Protein AF-A0A563D9L1-F1 (afdb_monomer)

Radius of gyration: 26.29 Å; Cα contacts (8 Å, |Δi|>4): 253; chains: 1; bounding box: 45×35×93 Å

Sequence (160 aa):
MKILLLILAFVLLIVIGIVSYSSNHIKKNHKVNHSLECNSHPLKMDITFIIQGFKEKEIEKGMTIQIKDSLGKIIQQSNDTLTYDPSQIYYDLNLELNKSDSLIIKIAENNFILYNFSMSPKLVSTGISGGFRTNGCKIDSVIINSKWQKYKDGLVLDKH

pLDDT: mean 70.27, std 14.43, range [38.88, 90.75]

Structure (mmCIF, N/CA/C/O backbone):
data_AF-A0A563D9L1-F1
#
_entry.id   AF-A0A563D9L1-F1
#
loop_
_atom_site.group_PDB
_atom_site.id
_atom_site.type_symbol
_atom_site.label_atom_id
_atom_site.label_alt_id
_atom_site.label_comp_id
_atom_site.label_asym_id
_atom_site.label_entity_id
_atom_site.label_seq_id
_atom_site.pdbx_PDB_ins_code
_atom_site.Cartn_x
_atom_site.Cartn_y
_atom_site.Cartn_z
_atom_site.occupancy
_atom_site.B_iso_or_equiv
_atom_site.auth_seq_id
_atom_site.auth_comp_id
_atom_site.auth_asym_id
_atom_site.auth_atom_id
_atom_site.pdbx_PDB_model_num
ATOM 1 N N . MET A 1 1 ? 28.141 10.980 -75.579 1.00 63.47 1 MET A N 1
ATOM 2 C CA . MET A 1 1 ? 28.013 11.836 -74.371 1.00 63.47 1 MET A CA 1
ATOM 3 C C . MET A 1 1 ? 26.638 11.798 -73.684 1.00 63.47 1 MET A C 1
ATOM 5 O O . MET A 1 1 ? 26.609 11.976 -72.478 1.00 63.47 1 MET A O 1
ATOM 9 N N . LYS A 1 2 ? 25.509 11.521 -74.366 1.00 71.44 2 LYS A N 1
ATOM 10 C CA . LYS A 1 2 ? 24.162 11.533 -73.739 1.00 71.44 2 LYS A CA 1
ATOM 11 C C . LYS A 1 2 ? 23.882 10.382 -72.749 1.00 71.44 2 LYS A C 1
ATOM 13 O O . LYS A 1 2 ? 23.173 10.580 -71.773 1.00 71.44 2 LYS A O 1
ATOM 18 N N . ILE A 1 3 ? 24.476 9.205 -72.966 1.00 76.62 3 ILE A N 1
ATOM 19 C CA . ILE A 1 3 ? 24.271 8.011 -72.119 1.00 76.62 3 ILE A CA 1
ATOM 20 C C . ILE A 1 3 ? 24.923 8.170 -70.733 1.00 76.62 3 ILE A C 1
ATOM 22 O O . ILE A 1 3 ? 24.368 7.722 -69.736 1.00 76.62 3 ILE A O 1
ATOM 26 N N . LEU A 1 4 ? 26.054 8.879 -70.648 1.00 78.19 4 LEU A N 1
ATOM 27 C CA . LEU A 1 4 ? 26.765 9.105 -69.384 1.00 78.19 4 LEU A CA 1
ATOM 28 C C . LEU A 1 4 ? 25.946 9.971 -68.407 1.00 78.19 4 LEU A C 1
ATOM 30 O O . LEU A 1 4 ? 25.912 9.699 -67.210 1.00 78.19 4 LEU A O 1
ATOM 34 N N . LEU A 1 5 ? 25.233 10.972 -68.935 1.00 76.56 5 LEU A N 1
ATOM 35 C CA . LEU A 1 5 ? 24.346 11.850 -68.164 1.00 76.56 5 LEU A CA 1
ATOM 36 C C . LEU A 1 5 ? 23.141 11.102 -67.575 1.00 76.56 5 LEU A C 1
ATOM 38 O O . LEU A 1 5 ? 22.754 11.364 -66.439 1.00 76.56 5 LEU A O 1
ATOM 42 N N . LEU A 1 6 ? 22.585 10.139 -68.316 1.00 73.56 6 LEU A N 1
ATOM 43 C CA . LEU A 1 6 ? 21.470 9.306 -67.852 1.00 73.56 6 LEU A CA 1
ATOM 44 C C . LEU A 1 6 ? 21.876 8.384 -66.694 1.00 73.56 6 LEU A C 1
ATOM 46 O O . LEU A 1 6 ? 21.126 8.245 -65.731 1.00 73.56 6 LEU A O 1
ATOM 50 N N . ILE A 1 7 ? 23.078 7.804 -66.754 1.00 80.88 7 ILE A N 1
ATOM 51 C CA . ILE A 1 7 ? 23.588 6.926 -65.691 1.00 80.88 7 ILE A CA 1
ATOM 52 C C . ILE A 1 7 ? 23.846 7.726 -64.407 1.00 80.88 7 ILE A C 1
ATOM 54 O O . ILE A 1 7 ? 23.434 7.301 -63.329 1.00 80.88 7 ILE A O 1
ATOM 58 N N . LEU A 1 8 ? 24.453 8.913 -64.512 1.00 78.12 8 LEU A N 1
ATOM 59 C CA . LEU A 1 8 ? 24.701 9.788 -63.359 1.00 78.12 8 LEU A CA 1
ATOM 60 C C . LEU A 1 8 ? 23.403 10.220 -62.658 1.00 78.12 8 LEU A C 1
ATOM 62 O O . LEU A 1 8 ? 23.337 10.200 -61.429 1.00 78.12 8 LEU A O 1
ATOM 66 N N . ALA A 1 9 ? 22.355 10.548 -63.419 1.00 80.19 9 ALA A N 1
ATOM 67 C CA . ALA A 1 9 ? 21.055 10.914 -62.856 1.00 80.19 9 ALA A CA 1
ATOM 68 C C . ALA A 1 9 ? 20.379 9.738 -62.124 1.00 80.19 9 ALA A C 1
ATOM 70 O O . ALA A 1 9 ? 19.796 9.924 -61.055 1.00 80.19 9 ALA A O 1
ATOM 71 N N . PHE A 1 10 ? 20.494 8.520 -62.662 1.00 81.62 10 PHE A N 1
ATOM 72 C CA . PHE A 1 10 ? 19.912 7.325 -62.051 1.00 81.62 10 PHE A CA 1
ATOM 73 C C . PHE A 1 10 ? 20.614 6.941 -60.739 1.00 81.62 10 PHE A C 1
ATOM 75 O O . PHE A 1 10 ? 19.953 6.621 -59.752 1.00 81.62 10 PHE A O 1
ATOM 82 N N . VAL A 1 11 ? 21.947 7.055 -60.688 1.00 80.62 11 VAL A N 1
ATOM 83 C CA . VAL A 1 11 ? 22.725 6.820 -59.459 1.00 80.62 11 VAL A CA 1
ATOM 84 C C . VAL A 1 11 ? 22.344 7.823 -58.367 1.00 80.62 11 VAL A C 1
ATOM 86 O O . VAL A 1 11 ? 22.166 7.430 -57.215 1.00 80.62 11 VAL A O 1
ATOM 89 N N . LEU A 1 12 ? 22.143 9.099 -58.715 1.00 78.69 12 LEU A N 1
ATOM 90 C CA . LEU A 1 12 ? 21.757 10.130 -57.748 1.00 78.69 12 LEU A CA 1
ATOM 91 C C . LEU A 1 12 ? 20.396 9.830 -57.091 1.00 78.69 12 LEU A C 1
ATOM 93 O O . LEU A 1 12 ? 20.249 9.974 -55.878 1.00 78.69 12 LEU A O 1
ATOM 97 N N . LEU A 1 13 ? 19.419 9.358 -57.874 1.00 75.81 13 LEU A N 1
ATOM 98 C CA . LEU A 1 13 ? 18.088 8.993 -57.375 1.00 75.81 13 LEU A CA 1
ATOM 99 C C . LEU A 1 13 ? 18.132 7.788 -56.424 1.00 75.81 13 LEU A C 1
ATOM 101 O O . LEU A 1 13 ? 17.445 7.792 -55.401 1.00 75.81 13 LEU A O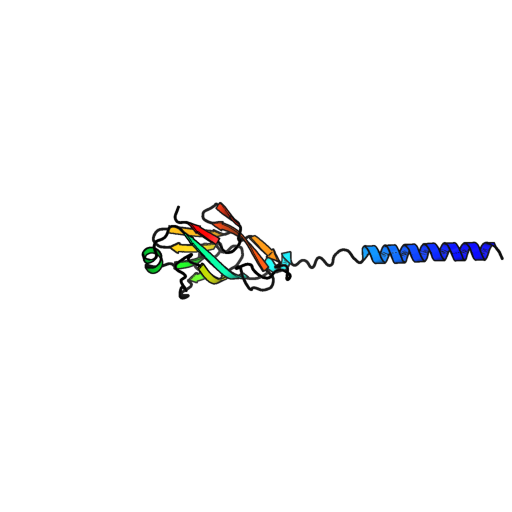 1
ATOM 105 N N . ILE A 1 14 ? 18.976 6.792 -56.715 1.00 76.00 14 ILE A N 1
ATOM 106 C CA . ILE A 1 14 ? 19.177 5.634 -55.830 1.00 76.00 14 ILE A CA 1
ATOM 107 C C . ILE A 1 14 ? 19.805 6.073 -54.501 1.00 76.00 14 ILE A C 1
ATOM 109 O O . ILE A 1 14 ? 19.339 5.662 -53.438 1.00 76.00 14 ILE A O 1
ATOM 113 N N . VAL A 1 15 ? 20.822 6.940 -54.537 1.00 74.06 15 VAL A N 1
ATOM 114 C CA . VAL A 1 15 ? 21.498 7.420 -53.321 1.00 74.06 15 VAL A CA 1
ATOM 115 C C . VAL A 1 15 ? 20.538 8.215 -52.429 1.00 74.06 15 VAL A C 1
ATOM 117 O O . VAL A 1 15 ? 20.487 7.967 -51.226 1.00 74.06 15 VAL A O 1
ATOM 120 N N . ILE A 1 16 ? 19.718 9.106 -52.999 1.00 71.44 16 ILE A N 1
ATOM 121 C CA . ILE A 1 16 ? 18.716 9.869 -52.234 1.00 71.44 16 ILE A CA 1
ATOM 122 C C . ILE A 1 16 ? 17.681 8.925 -51.604 1.00 71.44 16 ILE A C 1
ATOM 124 O O . ILE A 1 16 ? 17.372 9.059 -50.420 1.00 71.44 16 ILE A O 1
ATOM 128 N N . GLY A 1 17 ? 17.203 7.926 -52.354 1.00 63.41 17 GLY A N 1
ATOM 129 C CA . GLY A 1 17 ? 16.258 6.928 -51.847 1.00 63.41 17 GLY A CA 1
ATOM 130 C C . GLY A 1 17 ? 16.797 6.142 -50.648 1.00 63.41 17 GLY A C 1
ATOM 131 O O . GLY A 1 17 ? 16.087 5.974 -49.656 1.00 63.41 17 GLY A O 1
ATOM 132 N N . ILE A 1 18 ? 18.065 5.719 -50.690 1.00 68.19 18 ILE A N 1
ATOM 133 C CA . ILE A 1 18 ? 18.705 4.971 -49.594 1.00 68.19 18 ILE A CA 1
ATOM 134 C C . ILE A 1 18 ? 18.902 5.857 -48.356 1.00 68.19 18 ILE A C 1
ATOM 136 O O . ILE A 1 18 ? 18.619 5.420 -47.238 1.00 68.19 18 ILE A O 1
ATOM 140 N N . VAL A 1 19 ? 19.339 7.110 -48.528 1.00 60.00 19 VAL A N 1
ATOM 141 C CA . VAL A 1 19 ? 19.544 8.040 -47.401 1.00 60.00 19 VAL A CA 1
ATOM 142 C C . VAL A 1 19 ? 18.208 8.398 -46.738 1.00 60.00 19 VAL A C 1
ATOM 144 O O . VAL A 1 19 ? 18.114 8.384 -45.509 1.00 60.00 19 VAL A O 1
ATOM 147 N N . SER A 1 20 ? 17.149 8.637 -47.519 1.00 59.19 20 SER A N 1
ATOM 148 C CA . SER A 1 20 ? 15.801 8.896 -46.992 1.00 59.19 20 SER A CA 1
ATOM 149 C C . SER A 1 20 ? 15.178 7.669 -46.317 1.00 59.19 20 SER A C 1
ATOM 151 O O . SER A 1 20 ? 14.532 7.813 -45.277 1.00 59.19 20 SER A O 1
ATOM 153 N N . TYR A 1 21 ? 15.401 6.464 -46.853 1.00 56.38 21 TYR A N 1
ATOM 154 C CA . TYR A 1 21 ? 14.943 5.217 -46.234 1.00 56.38 21 TYR A CA 1
ATOM 155 C C . TYR A 1 21 ? 15.649 4.963 -44.893 1.00 56.38 21 TYR A C 1
ATOM 157 O O . TYR A 1 21 ? 14.993 4.683 -43.890 1.00 56.38 21 TYR A O 1
ATOM 165 N N . SER A 1 22 ? 16.969 5.155 -44.838 1.00 54.81 22 SER A N 1
ATOM 166 C CA . SER A 1 22 ? 17.753 4.984 -43.610 1.00 54.81 22 SER A CA 1
ATOM 167 C C . SER A 1 22 ? 17.364 6.005 -42.528 1.00 54.81 22 SER A C 1
ATOM 169 O O . SER A 1 22 ? 17.118 5.633 -41.381 1.00 54.81 22 SER A O 1
ATOM 171 N N . SER A 1 23 ? 17.175 7.283 -42.888 1.00 52.03 23 SER A N 1
ATOM 172 C CA . SER A 1 23 ? 16.763 8.327 -41.929 1.00 52.03 23 SER A CA 1
ATOM 173 C C . SER A 1 23 ? 15.371 8.096 -41.321 1.00 52.03 23 SER A C 1
ATOM 175 O O . SER A 1 23 ? 15.165 8.367 -40.137 1.00 52.03 23 SER A O 1
ATOM 177 N N . ASN A 1 24 ? 14.417 7.557 -42.090 1.00 48.91 24 ASN A N 1
ATOM 178 C CA . ASN A 1 24 ? 13.078 7.245 -41.571 1.00 48.91 24 ASN A CA 1
ATOM 179 C C . ASN A 1 24 ? 13.031 5.959 -40.733 1.00 48.91 24 ASN A C 1
ATOM 181 O O . ASN A 1 24 ? 12.161 5.830 -39.868 1.00 48.91 24 ASN A O 1
ATOM 185 N N . HIS A 1 25 ? 13.969 5.031 -40.934 1.00 48.91 25 HIS A N 1
ATOM 186 C CA . HIS A 1 25 ? 14.052 3.803 -40.141 1.00 48.91 25 HIS A CA 1
ATOM 187 C C . HIS A 1 25 ? 14.899 3.938 -38.868 1.00 48.91 25 HIS A C 1
ATOM 189 O O . HIS A 1 25 ? 14.649 3.208 -37.912 1.00 48.91 25 HIS A O 1
ATOM 195 N N . ILE A 1 26 ? 15.807 4.916 -38.783 1.00 51.00 26 ILE A N 1
ATOM 196 C CA . ILE A 1 26 ? 16.592 5.184 -37.561 1.00 51.00 26 ILE A CA 1
ATOM 197 C C . ILE A 1 26 ? 15.774 5.940 -36.489 1.00 51.00 26 ILE A C 1
ATOM 199 O O . ILE A 1 26 ? 16.149 5.975 -35.320 1.00 51.00 26 ILE A O 1
ATOM 203 N N . LYS A 1 27 ? 14.591 6.476 -36.823 1.00 45.50 27 LYS A N 1
ATOM 204 C CA . LYS A 1 27 ? 13.689 7.136 -35.854 1.00 45.50 27 LYS A CA 1
ATOM 205 C C . LYS A 1 27 ? 12.705 6.213 -35.128 1.00 45.50 27 LYS A C 1
ATOM 207 O O . LYS A 1 27 ? 11.815 6.703 -34.433 1.00 45.50 27 LYS A O 1
ATOM 212 N N . LYS A 1 28 ? 12.837 4.891 -35.243 1.00 44.72 28 LYS A N 1
ATOM 213 C CA . LYS A 1 28 ? 12.003 3.948 -34.487 1.00 44.72 28 LYS A CA 1
ATOM 214 C C . LYS A 1 28 ? 12.874 3.114 -33.559 1.00 44.72 28 LYS A C 1
ATOM 216 O O . LYS A 1 28 ? 13.723 2.361 -34.011 1.00 44.72 28 LYS A O 1
ATOM 221 N N . ASN A 1 29 ? 12.566 3.226 -32.268 1.00 42.06 29 ASN A N 1
ATOM 222 C CA . ASN A 1 29 ? 13.018 2.372 -31.166 1.00 42.06 29 ASN A CA 1
ATOM 223 C C . ASN A 1 29 ? 14.242 2.846 -30.370 1.00 42.06 29 ASN A C 1
ATOM 225 O O . ASN A 1 29 ? 15.081 2.047 -29.983 1.00 42.06 29 ASN A O 1
ATOM 229 N N . HIS A 1 30 ? 14.226 4.107 -29.938 1.00 41.03 30 HIS A N 1
ATOM 230 C CA . HIS A 1 30 ? 14.552 4.383 -28.533 1.00 41.03 30 HIS A CA 1
ATOM 231 C C . HIS A 1 30 ? 13.248 4.509 -27.728 1.00 41.03 30 HIS A C 1
ATOM 233 O O . HIS A 1 30 ? 13.002 5.479 -27.022 1.00 41.03 30 HIS A O 1
ATOM 239 N N . LYS A 1 31 ? 12.379 3.490 -27.809 1.00 41.62 31 LYS A N 1
ATOM 240 C CA . LYS A 1 31 ? 11.583 3.141 -26.631 1.00 41.62 31 LYS A CA 1
ATOM 241 C C . LYS A 1 31 ? 12.600 2.527 -25.682 1.00 41.62 31 LYS A C 1
ATOM 243 O O . LYS A 1 31 ? 12.837 1.325 -25.716 1.00 41.62 31 LYS A O 1
ATOM 248 N N . VAL A 1 32 ? 13.300 3.383 -24.939 1.00 43.16 32 VAL A N 1
ATOM 249 C CA . VAL A 1 32 ? 14.021 2.936 -23.753 1.00 43.16 32 VAL A CA 1
ATOM 250 C C . VAL A 1 32 ? 13.000 2.120 -22.972 1.00 43.16 32 VAL A C 1
ATOM 252 O O . VAL A 1 32 ? 11.872 2.568 -22.750 1.00 43.16 32 VAL A O 1
ATOM 255 N N . ASN A 1 33 ? 13.356 0.870 -22.704 1.00 43.75 33 ASN A N 1
ATOM 256 C CA . ASN A 1 33 ? 12.534 -0.134 -22.047 1.00 43.75 33 ASN A CA 1
ATOM 257 C C . ASN A 1 33 ? 12.338 0.246 -20.566 1.00 43.75 33 ASN A C 1
ATOM 259 O O . ASN A 1 33 ? 12.646 -0.524 -19.668 1.00 43.75 33 ASN A O 1
ATOM 263 N N . HIS A 1 34 ? 11.822 1.443 -20.284 1.00 45.22 34 HIS A N 1
ATOM 264 C CA . HIS A 1 34 ? 11.584 1.939 -18.930 1.00 45.22 34 HIS A CA 1
ATOM 265 C C . HIS A 1 34 ? 10.616 1.034 -18.153 1.00 45.22 34 HIS A C 1
ATOM 267 O O . HIS A 1 34 ? 10.620 1.021 -16.928 1.00 45.22 34 HIS A O 1
ATOM 273 N N . SER A 1 35 ? 9.814 0.211 -18.844 1.00 50.75 35 SER A N 1
ATOM 274 C CA . SER A 1 35 ? 8.989 -0.816 -18.202 1.00 50.75 35 SER A CA 1
ATOM 275 C C . SER A 1 35 ? 9.805 -1.919 -17.519 1.00 50.75 35 SER A C 1
ATOM 277 O O . SER A 1 35 ? 9.292 -2.555 -16.605 1.00 50.75 35 SER A O 1
ATOM 279 N N . LEU A 1 36 ? 11.043 -2.186 -17.951 1.00 54.84 36 LEU A N 1
ATOM 280 C CA . LEU A 1 36 ? 11.907 -3.200 -17.335 1.00 54.84 36 LEU A CA 1
ATOM 281 C C . LEU A 1 36 ? 12.531 -2.700 -16.024 1.00 54.84 36 LEU A C 1
ATOM 283 O O . LEU A 1 36 ? 12.608 -3.472 -15.074 1.00 54.84 36 LEU A O 1
ATOM 287 N N . GLU A 1 37 ? 12.876 -1.413 -15.933 1.00 59.56 37 GLU A N 1
ATOM 288 C CA . GLU A 1 37 ? 13.481 -0.803 -14.735 1.00 59.56 37 GLU A CA 1
ATOM 289 C C . GLU A 1 37 ? 12.519 -0.788 -13.535 1.00 59.56 37 GLU A C 1
ATOM 291 O O . GLU A 1 37 ? 12.928 -1.051 -12.407 1.00 59.56 37 GLU A O 1
ATOM 296 N N . CYS A 1 38 ? 11.214 -0.606 -13.772 1.00 65.19 38 CYS A N 1
ATOM 297 C CA . CYS A 1 38 ? 10.197 -0.695 -12.715 1.00 65.19 38 CYS A CA 1
ATOM 298 C C . CYS A 1 38 ? 9.956 -2.121 -12.190 1.00 65.19 38 CYS A C 1
ATOM 300 O O . CYS A 1 38 ? 9.158 -2.303 -11.277 1.00 65.19 38 CYS A O 1
ATOM 302 N N . ASN A 1 39 ? 10.589 -3.145 -12.773 1.00 61.16 39 ASN A N 1
ATOM 303 C CA . ASN A 1 39 ? 10.402 -4.544 -12.382 1.00 61.16 39 ASN A CA 1
ATOM 304 C C . ASN A 1 39 ? 11.685 -5.213 -11.852 1.00 61.16 39 ASN A C 1
ATOM 306 O O . ASN A 1 39 ? 11.618 -6.379 -11.469 1.00 61.16 39 ASN A O 1
ATOM 310 N N . SER A 1 40 ? 12.835 -4.528 -11.836 1.00 58.94 40 SER A N 1
ATOM 311 C CA . SER A 1 40 ? 14.141 -5.154 -11.564 1.00 58.94 40 SER A CA 1
ATOM 312 C C . SER A 1 40 ? 14.730 -4.885 -10.176 1.00 58.94 40 SER A C 1
ATOM 314 O O . SER A 1 40 ? 15.723 -5.519 -9.824 1.00 58.94 40 SER A O 1
ATOM 316 N N . HIS A 1 41 ? 14.153 -3.981 -9.379 1.00 60.28 41 HIS A N 1
ATOM 317 C CA . HIS A 1 41 ? 14.703 -3.583 -8.077 1.00 60.28 41 HIS A CA 1
ATOM 318 C C . HIS A 1 41 ? 13.637 -3.504 -6.978 1.00 60.28 41 HIS A C 1
ATOM 320 O O . HIS A 1 41 ? 12.464 -3.283 -7.297 1.00 60.28 41 HIS A O 1
ATOM 326 N N . PRO A 1 42 ? 14.037 -3.652 -5.696 1.00 63.12 42 PRO A N 1
ATOM 327 C CA . PRO A 1 42 ? 13.190 -3.307 -4.566 1.00 63.12 42 PRO A CA 1
ATOM 328 C C . PRO A 1 42 ? 12.677 -1.886 -4.741 1.00 63.12 42 PRO A C 1
ATOM 330 O O . PRO A 1 42 ? 13.423 -0.945 -5.037 1.00 63.12 42 PRO A O 1
ATOM 333 N N . LEU A 1 43 ? 11.371 -1.745 -4.620 1.00 61.47 43 LEU A N 1
ATOM 334 C CA . LEU A 1 43 ? 10.698 -0.498 -4.871 1.00 61.47 43 LEU A CA 1
ATOM 335 C C . LEU A 1 43 ? 10.728 0.271 -3.576 1.00 61.47 43 LEU A C 1
ATOM 337 O O . LEU A 1 43 ? 9.908 0.031 -2.695 1.00 61.47 43 LEU A O 1
ATOM 341 N N . LYS A 1 44 ? 11.637 1.235 -3.489 1.00 65.00 44 LYS A N 1
ATOM 342 C CA . LYS A 1 44 ? 11.337 2.388 -2.656 1.00 65.00 44 LYS A CA 1
ATOM 343 C C . LYS A 1 44 ? 10.106 3.021 -3.269 1.00 65.00 44 LYS A C 1
ATOM 345 O O . LYS A 1 44 ? 10.073 3.267 -4.474 1.00 65.00 44 LYS A O 1
ATOM 350 N N . MET A 1 45 ? 9.088 3.250 -2.479 1.00 65.50 45 MET A N 1
ATOM 351 C CA . MET A 1 45 ? 7.900 3.987 -2.859 1.00 65.50 45 MET A CA 1
ATOM 352 C C . MET A 1 45 ? 7.481 4.714 -1.609 1.00 65.50 45 MET A C 1
ATOM 354 O O . MET A 1 45 ? 7.540 4.110 -0.543 1.00 65.50 45 MET A O 1
ATOM 358 N N . ASP A 1 46 ? 7.067 5.972 -1.720 1.00 67.31 46 ASP A N 1
ATOM 359 C CA . ASP A 1 46 ? 6.131 6.405 -0.697 1.00 67.31 46 ASP A CA 1
ATOM 360 C C . ASP A 1 46 ? 4.720 5.798 -1.060 1.00 67.31 46 ASP A C 1
ATOM 362 O O . ASP A 1 46 ? 4.563 5.304 -2.178 1.00 67.31 46 ASP A O 1
ATOM 366 N N . ILE A 1 47 ? 3.709 5.687 -0.192 1.00 72.88 47 ILE A N 1
ATOM 367 C CA . ILE A 1 47 ? 2.326 5.299 -0.585 1.00 72.88 47 ILE A CA 1
ATOM 368 C C . ILE A 1 47 ? 1.325 6.201 0.130 1.00 72.88 47 ILE A C 1
ATOM 370 O O . ILE A 1 47 ? 1.407 6.281 1.345 1.00 72.88 47 ILE A O 1
ATOM 374 N N . THR A 1 48 ? 0.390 6.832 -0.596 1.00 77.75 48 THR A N 1
ATOM 375 C CA . THR A 1 48 ? -0.647 7.706 -0.031 1.00 77.75 48 THR A CA 1
ATOM 376 C C . THR A 1 48 ? -1.920 6.889 0.095 1.00 77.75 48 THR A C 1
ATOM 378 O O . THR A 1 48 ? -2.444 6.405 -0.916 1.00 77.75 48 THR A O 1
ATOM 381 N N . PHE A 1 49 ? -2.437 6.752 1.309 1.00 80.75 49 PHE A N 1
ATOM 382 C CA . PHE A 1 49 ? -3.741 6.145 1.573 1.00 80.75 49 PHE A CA 1
ATOM 383 C C . PHE A 1 49 ? -4.774 7.215 1.889 1.00 80.75 49 PHE A C 1
ATOM 385 O O . PHE A 1 49 ? -4.468 8.166 2.598 1.00 80.75 49 PHE A O 1
ATOM 392 N N . ILE A 1 50 ? -5.992 7.026 1.384 1.00 82.44 50 ILE A N 1
ATOM 393 C CA . ILE A 1 50 ? -7.178 7.814 1.721 1.00 82.44 50 ILE A CA 1
ATOM 394 C C . ILE A 1 50 ? -8.056 6.924 2.598 1.00 82.44 50 ILE A C 1
ATOM 396 O O . ILE A 1 50 ? -8.625 5.942 2.117 1.00 82.44 50 ILE A O 1
ATOM 400 N N . ILE A 1 51 ? -8.152 7.243 3.885 1.00 83.56 51 ILE A N 1
ATOM 401 C CA . ILE A 1 51 ? -8.898 6.432 4.859 1.00 83.56 51 ILE A CA 1
ATOM 402 C C . ILE A 1 51 ? -10.332 6.971 4.976 1.00 83.56 51 ILE A C 1
ATOM 404 O O . ILE A 1 51 ? -10.525 8.155 5.253 1.00 83.56 51 ILE A O 1
ATOM 408 N N . GLN A 1 52 ? -11.343 6.118 4.759 1.00 86.88 52 GLN A N 1
ATOM 409 C CA . GLN A 1 52 ? -12.766 6.506 4.727 1.00 86.88 52 GLN A CA 1
ATOM 410 C C . GLN A 1 52 ? -13.637 5.629 5.635 1.00 86.88 52 GLN A C 1
ATOM 412 O O . GLN A 1 52 ? -13.375 4.446 5.823 1.00 86.88 52 GLN A O 1
ATOM 417 N N . GLY A 1 53 ? -14.688 6.217 6.215 1.00 86.25 53 GLY A N 1
ATOM 418 C CA . GLY A 1 53 ? -15.639 5.505 7.083 1.00 86.25 53 GLY A CA 1
ATOM 419 C C . GLY A 1 53 ? -15.144 5.233 8.512 1.00 86.25 53 GLY A C 1
ATOM 420 O O . GLY A 1 53 ? -15.903 4.732 9.344 1.00 86.25 53 GLY A O 1
ATOM 421 N N . PHE A 1 54 ? -13.901 5.596 8.834 1.00 86.25 54 PHE A N 1
ATOM 422 C CA . PHE A 1 54 ? -13.323 5.478 10.175 1.00 86.25 54 PHE A CA 1
ATOM 423 C C . PHE A 1 54 ? -13.486 6.771 10.975 1.00 86.25 54 PHE A C 1
ATOM 425 O O . PHE A 1 54 ? -13.333 7.871 10.449 1.00 86.25 54 PHE A O 1
ATOM 432 N N . LYS A 1 55 ? -13.761 6.642 12.275 1.00 84.81 55 LYS A N 1
ATOM 433 C CA . LYS A 1 55 ? -13.682 7.760 13.223 1.00 84.81 55 LYS A CA 1
ATOM 434 C C . LYS A 1 55 ? -12.224 7.994 13.613 1.00 84.81 55 LYS A C 1
ATOM 436 O O . LYS A 1 55 ? -11.475 7.038 13.777 1.00 84.81 55 LYS A O 1
ATOM 441 N N . GLU A 1 56 ? -11.856 9.242 13.884 1.00 78.00 56 GLU A N 1
ATOM 442 C CA . GLU A 1 56 ? -10.513 9.632 14.351 1.00 78.00 56 GLU A CA 1
ATOM 443 C C . GLU A 1 56 ? -10.002 8.738 15.496 1.00 78.00 56 GLU A C 1
ATOM 445 O O . GLU A 1 56 ? -8.955 8.108 15.382 1.00 78.00 56 GLU A O 1
ATOM 450 N N . LYS A 1 57 ? -10.828 8.525 16.529 1.00 81.75 57 LYS A N 1
ATOM 451 C CA . LYS A 1 57 ? -10.505 7.645 17.669 1.00 81.75 57 LYS A CA 1
ATOM 452 C C . LYS A 1 57 ? -10.234 6.182 17.296 1.00 81.75 57 LYS A C 1
ATOM 454 O O . LYS A 1 57 ? -9.613 5.468 18.074 1.00 81.75 57 LYS A O 1
ATOM 459 N N . GLU A 1 58 ? -10.767 5.688 16.179 1.00 81.81 58 GLU A N 1
ATOM 460 C CA . GLU A 1 58 ? -10.497 4.323 15.696 1.00 81.81 58 GLU A CA 1
ATOM 461 C C . GLU A 1 58 ? -9.100 4.225 15.077 1.00 81.81 58 GLU A C 1
ATOM 463 O O . GLU A 1 58 ? -8.443 3.195 15.203 1.00 81.81 58 GLU A O 1
ATOM 468 N N . ILE A 1 59 ? -8.636 5.310 14.461 1.00 77.31 59 ILE A N 1
ATOM 469 C CA . ILE A 1 59 ? -7.321 5.415 13.827 1.00 77.31 59 ILE A CA 1
ATOM 470 C C . ILE A 1 59 ? -6.250 5.672 14.893 1.00 77.31 59 ILE A C 1
ATOM 472 O O . ILE A 1 59 ? -5.230 4.985 14.916 1.00 77.31 59 ILE A O 1
ATOM 476 N N . GLU A 1 60 ? -6.521 6.576 15.842 1.00 73.19 60 GLU A N 1
ATOM 477 C CA . GLU A 1 60 ? -5.641 6.867 16.987 1.00 73.19 60 GLU A CA 1
ATOM 478 C C . GLU A 1 60 ? -5.401 5.647 17.882 1.00 73.19 60 GLU A C 1
ATOM 480 O O . GLU A 1 60 ? -4.318 5.483 18.440 1.00 73.19 60 GLU A O 1
ATOM 485 N N . LYS A 1 61 ? -6.398 4.760 18.009 1.00 70.00 61 LYS A N 1
ATOM 486 C CA . LYS A 1 61 ? -6.277 3.519 18.791 1.00 70.00 61 LYS A CA 1
ATOM 487 C C . LYS A 1 61 ? -5.294 2.508 18.198 1.00 70.00 61 LYS A C 1
ATOM 489 O O . LYS A 1 61 ? -4.996 1.517 18.862 1.00 70.00 61 LYS A O 1
ATOM 494 N N . GLY A 1 62 ? -4.763 2.768 17.006 1.00 66.50 62 GLY A N 1
ATOM 495 C CA . GLY A 1 62 ? -3.604 2.069 16.473 1.00 66.50 62 GLY A CA 1
ATOM 496 C C . GLY A 1 62 ? -3.835 1.613 15.045 1.00 66.50 62 GLY A C 1
ATOM 497 O O . GLY A 1 62 ? -4.362 0.525 14.807 1.00 66.50 62 GLY A O 1
ATOM 498 N N . MET A 1 63 ? -3.378 2.421 14.093 1.00 78.00 63 MET A N 1
ATOM 499 C CA . MET A 1 63 ? -3.062 1.931 12.761 1.00 78.00 63 MET A CA 1
ATOM 500 C C . MET A 1 63 ? -1.722 1.199 12.823 1.00 78.00 63 MET A C 1
ATOM 502 O O . MET A 1 63 ? -0.740 1.727 13.339 1.00 78.00 63 MET A O 1
ATOM 506 N N . THR A 1 64 ? -1.679 -0.033 12.325 1.00 81.69 64 THR A N 1
ATOM 507 C CA . THR A 1 64 ? -0.433 -0.805 12.247 1.00 81.69 64 THR A CA 1
ATOM 508 C C . THR A 1 64 ? -0.190 -1.249 10.827 1.00 81.69 64 THR A C 1
ATOM 510 O O . THR A 1 64 ? -1.120 -1.626 10.108 1.00 81.69 64 THR A O 1
ATOM 513 N N . ILE A 1 65 ? 1.075 -1.202 10.427 1.00 79.94 65 ILE A N 1
ATOM 514 C CA . ILE A 1 65 ? 1.483 -1.540 9.075 1.00 79.94 65 ILE A CA 1
ATOM 515 C C . ILE A 1 65 ? 2.590 -2.562 9.136 1.00 79.94 65 ILE A C 1
ATOM 517 O O . ILE A 1 65 ? 3.614 -2.374 9.795 1.00 79.94 65 ILE A O 1
ATOM 521 N N . GLN A 1 66 ? 2.349 -3.664 8.444 1.00 83.25 66 GLN A N 1
ATOM 522 C CA . GLN A 1 66 ? 3.254 -4.789 8.357 1.00 83.25 66 GLN A CA 1
ATOM 523 C C . GLN A 1 66 ? 3.511 -5.082 6.890 1.00 83.25 66 GLN A C 1
ATOM 525 O O . GLN A 1 66 ? 2.576 -5.276 6.114 1.00 83.25 66 GLN A O 1
ATOM 530 N N . ILE A 1 67 ? 4.781 -5.169 6.528 1.00 81.31 67 ILE A N 1
ATOM 531 C CA . ILE A 1 67 ? 5.193 -5.730 5.252 1.00 81.31 67 ILE A CA 1
ATOM 532 C C . ILE A 1 67 ? 5.460 -7.211 5.473 1.00 81.31 67 ILE A C 1
ATOM 534 O O . ILE A 1 67 ? 6.249 -7.580 6.350 1.00 81.31 67 ILE A O 1
ATOM 538 N N . LYS A 1 68 ? 4.813 -8.053 4.671 1.00 82.19 68 LYS A N 1
ATOM 539 C CA . LYS A 1 68 ? 5.090 -9.482 4.618 1.00 82.19 68 LYS A CA 1
ATOM 540 C C . LYS A 1 68 ? 5.696 -9.859 3.284 1.00 82.19 68 LYS A C 1
ATOM 542 O O . LYS A 1 68 ? 5.184 -9.457 2.242 1.00 82.19 68 LYS A O 1
ATOM 547 N N . ASP A 1 69 ? 6.739 -10.674 3.327 1.00 80.38 69 ASP A N 1
ATOM 548 C CA . ASP A 1 69 ? 7.283 -11.277 2.118 1.00 80.38 69 ASP A CA 1
ATOM 549 C C . ASP A 1 69 ? 6.295 -12.275 1.484 1.00 80.38 69 ASP A C 1
ATOM 551 O O . ASP A 1 69 ? 5.233 -12.592 2.034 1.00 80.38 69 ASP A O 1
ATOM 555 N N . SER A 1 70 ? 6.664 -12.806 0.319 1.00 74.50 70 SER A N 1
ATOM 556 C CA . SER A 1 70 ? 5.890 -13.839 -0.390 1.00 7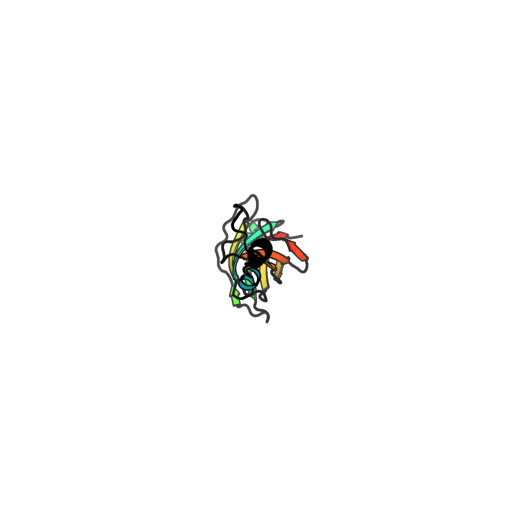4.50 70 SER A CA 1
ATOM 557 C C . SER A 1 70 ? 5.625 -15.126 0.416 1.00 74.50 70 SER A C 1
ATOM 559 O O . SER A 1 70 ? 4.729 -15.891 0.061 1.00 74.50 70 SER A O 1
ATOM 561 N N . LEU A 1 71 ? 6.367 -15.367 1.503 1.00 75.38 71 LEU A N 1
ATOM 562 C CA . LEU A 1 71 ? 6.205 -16.510 2.408 1.00 75.38 71 LEU A CA 1
ATOM 563 C C . LEU A 1 71 ? 5.364 -16.157 3.649 1.00 75.38 71 LEU A C 1
ATOM 565 O O . LEU A 1 71 ? 5.136 -17.006 4.511 1.00 75.38 71 LEU A O 1
ATOM 569 N N . GLY A 1 72 ? 4.884 -14.915 3.753 1.00 78.19 72 GLY A N 1
ATOM 570 C CA . GLY A 1 72 ? 4.070 -14.433 4.863 1.00 78.19 72 GLY A CA 1
ATOM 571 C C . GLY A 1 72 ? 4.871 -14.036 6.107 1.00 78.19 72 GLY A C 1
ATOM 572 O O . GLY A 1 72 ? 4.261 -13.763 7.151 1.00 78.19 72 GLY A O 1
ATOM 573 N N . LYS A 1 73 ? 6.207 -13.984 6.028 1.00 83.94 73 LYS A N 1
ATOM 574 C CA . LYS A 1 73 ? 7.064 -13.530 7.126 1.00 83.94 73 LYS A CA 1
ATOM 575 C C . LYS A 1 73 ? 7.055 -12.008 7.178 1.00 83.94 73 LYS A C 1
ATOM 577 O O . LYS A 1 73 ? 7.222 -11.344 6.162 1.00 83.94 73 LYS A O 1
ATOM 582 N N . ILE A 1 74 ? 6.888 -11.456 8.378 1.00 81.31 74 ILE A N 1
ATOM 583 C CA . ILE A 1 74 ? 6.984 -10.010 8.596 1.00 81.31 74 ILE A CA 1
ATOM 584 C C . ILE A 1 74 ? 8.445 -9.596 8.394 1.00 81.31 74 ILE A C 1
ATOM 586 O O . ILE A 1 74 ? 9.324 -10.065 9.119 1.00 81.31 74 ILE A O 1
ATOM 590 N N . ILE A 1 75 ? 8.693 -8.742 7.403 1.00 73.06 75 ILE A N 1
ATOM 591 C CA . ILE A 1 75 ? 10.029 -8.228 7.066 1.00 73.06 75 ILE A CA 1
ATOM 592 C C . ILE A 1 75 ? 10.239 -6.793 7.550 1.00 73.06 75 ILE A C 1
ATOM 594 O O . ILE A 1 75 ? 11.365 -6.416 7.859 1.00 73.06 75 ILE A O 1
ATOM 598 N N . GLN A 1 76 ? 9.164 -6.016 7.694 1.00 71.50 76 GLN A N 1
ATOM 599 C CA . GLN A 1 76 ? 9.219 -4.668 8.249 1.00 71.50 76 GLN A CA 1
ATOM 600 C C . GLN A 1 76 ? 7.902 -4.337 8.950 1.00 71.50 76 GLN A C 1
ATOM 602 O O . GLN A 1 76 ? 6.819 -4.670 8.467 1.00 71.50 76 GLN A O 1
ATOM 607 N N . GLN A 1 77 ? 8.002 -3.664 10.090 1.00 66.44 77 GLN A N 1
ATOM 608 C CA . GLN A 1 77 ? 6.884 -3.036 10.779 1.00 66.44 77 GLN A CA 1
ATOM 609 C C . GLN A 1 77 ? 7.226 -1.550 10.870 1.00 66.44 77 GLN A C 1
ATOM 611 O O . GLN A 1 77 ? 8.245 -1.200 11.466 1.00 66.44 77 GLN A O 1
ATOM 616 N N . SER A 1 78 ? 6.452 -0.696 10.199 1.00 62.16 78 SER A N 1
ATOM 617 C CA . SER A 1 78 ? 6.691 0.750 10.260 1.00 62.16 78 SER A CA 1
ATOM 618 C C . SER A 1 78 ? 6.208 1.279 11.613 1.00 62.16 78 SER A C 1
ATOM 620 O O . SER A 1 78 ? 5.103 0.955 12.053 1.00 62.16 78 SER A O 1
ATOM 622 N N . ASN A 1 79 ? 7.064 2.072 12.260 1.00 57.50 79 ASN A N 1
ATOM 623 C CA . ASN A 1 79 ? 6.754 2.855 13.458 1.00 57.50 79 ASN A CA 1
ATOM 624 C C . ASN A 1 79 ? 6.544 4.343 13.105 1.00 57.50 79 ASN A C 1
ATOM 626 O O . ASN A 1 79 ? 6.647 5.194 13.988 1.00 57.50 79 ASN A O 1
ATOM 630 N N . ASP A 1 80 ? 6.326 4.673 11.826 1.00 57.09 80 ASP A N 1
ATOM 631 C CA . ASP A 1 80 ? 6.298 6.061 11.363 1.00 57.09 80 ASP A CA 1
ATOM 632 C C . ASP A 1 80 ? 5.082 6.821 11.902 1.00 57.09 80 ASP A C 1
ATOM 634 O O . ASP A 1 80 ? 3.944 6.340 11.897 1.00 57.09 80 ASP A O 1
ATOM 638 N N . THR A 1 81 ? 5.346 8.038 12.372 1.00 46.50 81 THR A N 1
ATOM 639 C CA . THR A 1 81 ? 4.366 8.924 12.994 1.00 46.50 81 THR A CA 1
ATOM 640 C C . THR A 1 81 ? 3.387 9.461 11.949 1.00 46.50 81 THR A C 1
ATOM 642 O O . THR A 1 81 ? 3.778 10.109 10.979 1.00 46.50 81 THR A O 1
ATOM 645 N N . LEU A 1 82 ? 2.098 9.199 12.163 1.00 55.75 82 LEU A N 1
ATOM 646 C CA . LEU A 1 82 ? 0.992 9.665 11.325 1.00 55.75 82 LEU A CA 1
ATOM 647 C C . LEU A 1 82 ? 0.915 11.203 11.322 1.00 55.75 82 LEU A C 1
ATOM 649 O O . LEU A 1 82 ? 0.888 11.822 12.385 1.00 55.75 82 LEU A O 1
ATOM 653 N N . THR A 1 83 ? 0.834 11.816 10.137 1.00 52.03 83 THR A N 1
ATOM 654 C CA . THR A 1 83 ? 0.431 13.226 9.983 1.00 52.03 83 THR A CA 1
ATOM 655 C C . THR A 1 83 ? -1.022 13.248 9.508 1.00 52.03 83 THR A C 1
ATOM 657 O O . THR A 1 83 ? -1.365 12.530 8.575 1.00 52.03 83 THR A O 1
ATOM 660 N N . TYR A 1 84 ? -1.884 14.006 10.185 1.00 51.91 84 TYR A N 1
ATOM 661 C CA . TYR A 1 8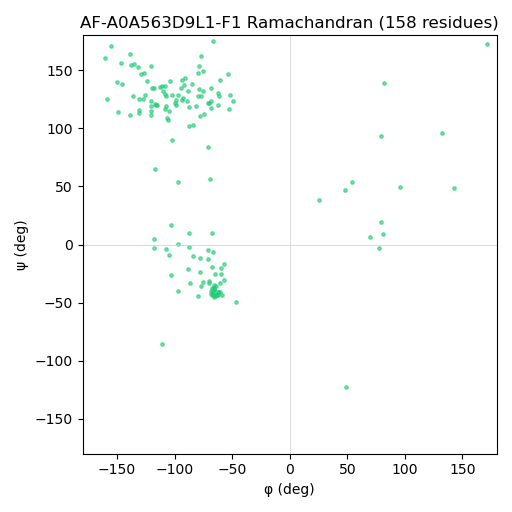4 ? -3.342 13.962 10.024 1.00 51.91 84 TYR A CA 1
ATOM 662 C C . TYR A 1 84 ? -3.885 15.240 9.370 1.00 51.91 84 TYR A C 1
ATOM 664 O O . TYR A 1 84 ? -3.510 16.340 9.776 1.00 51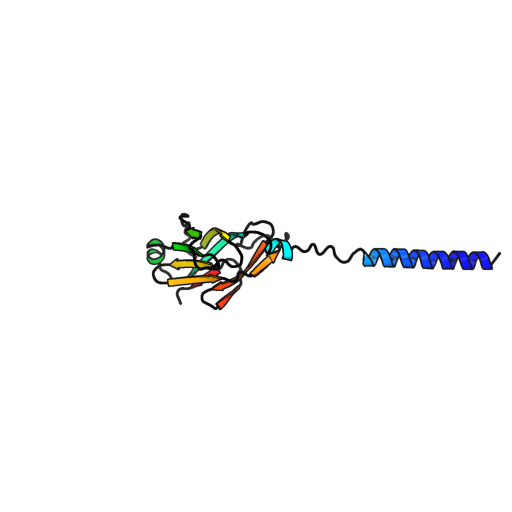.91 84 TYR A O 1
ATOM 672 N N . ASP A 1 85 ? -4.812 15.087 8.418 1.00 54.78 85 ASP A N 1
ATOM 673 C CA . ASP A 1 85 ? -5.709 16.151 7.945 1.00 54.78 85 ASP A CA 1
ATOM 674 C C . ASP A 1 85 ? -7.178 15.717 8.190 1.00 54.78 85 ASP A C 1
ATOM 676 O O . ASP A 1 85 ? -7.581 14.643 7.735 1.00 54.78 85 ASP A O 1
ATOM 680 N N . PRO A 1 86 ? -7.989 16.509 8.921 1.00 48.50 86 PRO A N 1
ATOM 681 C CA . PRO A 1 86 ? -9.349 16.150 9.338 1.00 48.50 86 PRO A CA 1
ATOM 682 C C . PRO A 1 86 ? -10.408 16.124 8.228 1.00 48.50 86 PRO A C 1
ATOM 684 O O . PRO A 1 86 ? -11.518 15.648 8.466 1.00 48.50 86 PRO A O 1
ATOM 687 N N . SER A 1 87 ? -10.124 16.647 7.033 1.00 53.06 87 SER A N 1
ATOM 688 C CA . SER A 1 87 ? -11.100 16.667 5.929 1.00 53.06 87 SER A CA 1
ATOM 689 C C . SER A 1 87 ? -11.080 15.383 5.092 1.00 53.06 87 SER A C 1
ATOM 691 O O . SER A 1 87 ? -12.127 14.930 4.627 1.00 53.06 87 SER A O 1
ATOM 693 N N . GLN A 1 88 ? -9.897 14.782 4.955 1.00 60.66 88 GLN A N 1
ATOM 694 C CA . GLN A 1 88 ? -9.578 13.506 4.319 1.00 60.66 88 GLN A CA 1
ATOM 695 C C . GLN A 1 88 ? -8.238 13.055 4.898 1.00 60.66 88 GLN A C 1
ATOM 697 O O . GLN A 1 88 ? -7.260 13.794 4.841 1.00 60.66 88 GLN A O 1
ATOM 702 N N . ILE A 1 89 ? -8.180 11.844 5.447 1.00 62.19 89 ILE A N 1
ATOM 703 C CA . ILE A 1 89 ? -6.965 11.373 6.112 1.00 62.19 89 ILE A CA 1
ATOM 704 C C . ILE A 1 89 ? -6.038 10.806 5.047 1.00 62.19 89 ILE A C 1
ATOM 706 O O . ILE A 1 89 ? -6.260 9.698 4.551 1.00 62.19 89 ILE A O 1
ATOM 710 N N . TYR A 1 90 ? -5.029 11.600 4.703 1.00 66.94 90 TYR A N 1
ATOM 711 C CA . TYR A 1 90 ? -3.915 11.208 3.856 1.00 66.94 90 TYR A CA 1
ATOM 712 C C . TYR A 1 90 ? -2.815 10.599 4.712 1.00 66.94 90 TYR A C 1
ATOM 714 O O . TYR A 1 90 ? -2.429 11.167 5.731 1.00 66.94 90 TYR A O 1
ATOM 722 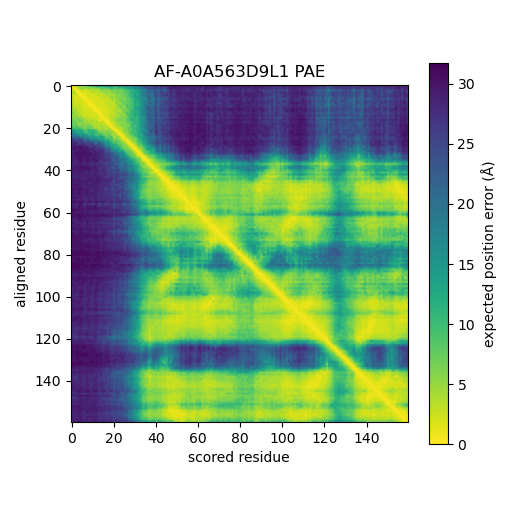N N . TYR A 1 91 ? -2.300 9.450 4.293 1.00 66.69 91 TYR A N 1
ATOM 723 C CA . TYR A 1 91 ? -1.184 8.818 4.978 1.00 66.69 91 TYR A CA 1
ATOM 724 C C . TYR A 1 91 ? -0.103 8.412 3.995 1.00 66.69 91 TYR A C 1
ATOM 726 O O . TYR A 1 91 ? -0.357 7.549 3.159 1.00 66.69 91 TYR A O 1
ATOM 734 N N . ASP A 1 92 ? 1.071 9.028 4.125 1.00 65.00 92 ASP A N 1
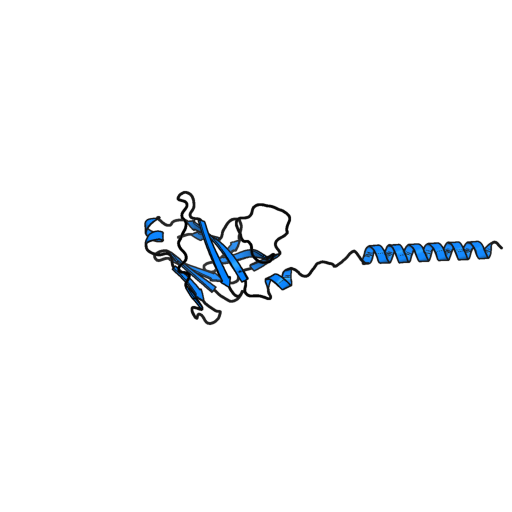ATOM 735 C CA . ASP A 1 92 ? 2.227 8.802 3.267 1.00 65.00 92 ASP A CA 1
ATOM 736 C C . ASP A 1 92 ? 3.219 7.837 3.925 1.00 65.00 92 ASP A C 1
ATOM 738 O O . ASP A 1 92 ? 3.708 8.076 5.028 1.00 65.00 92 ASP A O 1
ATOM 742 N N . LEU A 1 93 ? 3.539 6.749 3.226 1.00 67.25 93 LEU A N 1
ATOM 743 C CA . LEU A 1 93 ? 4.435 5.698 3.708 1.00 67.25 93 LEU A CA 1
ATOM 744 C C . LEU A 1 93 ? 5.644 5.491 2.831 1.00 67.25 93 LEU A C 1
ATOM 746 O O . LEU A 1 93 ? 5.478 4.883 1.785 1.00 67.25 93 LEU A O 1
ATOM 750 N N . ASN A 1 94 ? 6.848 5.827 3.283 1.00 68.19 94 ASN A N 1
ATOM 751 C CA . ASN A 1 94 ? 8.060 5.390 2.594 1.00 68.19 94 ASN A CA 1
ATOM 752 C C . ASN A 1 94 ? 8.364 3.918 2.920 1.00 68.19 94 ASN A C 1
ATOM 754 O O . ASN A 1 94 ? 8.708 3.576 4.050 1.00 68.19 94 ASN A O 1
ATOM 758 N N . LEU A 1 95 ? 8.209 3.038 1.936 1.00 68.06 95 LEU A N 1
ATOM 759 C CA . LEU A 1 95 ? 8.424 1.600 2.056 1.00 68.06 95 LEU A CA 1
ATOM 760 C C . LEU A 1 95 ? 9.394 1.132 0.984 1.00 68.06 95 LEU A C 1
ATOM 762 O O . LEU A 1 95 ? 9.378 1.628 -0.141 1.00 68.06 95 LEU A O 1
ATOM 766 N N . GLU A 1 96 ? 10.183 0.117 1.321 1.00 70.12 96 GLU A N 1
ATOM 767 C CA . GLU A 1 96 ? 10.930 -0.668 0.348 1.00 70.12 96 GLU A CA 1
ATOM 768 C C . GLU A 1 96 ? 10.238 -2.026 0.193 1.00 70.12 96 GLU A C 1
ATOM 770 O O . GLU A 1 96 ? 10.251 -2.851 1.103 1.00 70.12 96 GLU A O 1
ATOM 775 N N . LEU A 1 97 ? 9.562 -2.228 -0.939 1.00 67.94 97 LEU A N 1
ATOM 776 C CA . LEU A 1 97 ? 8.736 -3.406 -1.216 1.00 67.94 97 LEU A CA 1
ATOM 777 C C . LEU A 1 97 ? 9.261 -4.151 -2.438 1.00 67.94 97 LEU A C 1
ATOM 779 O O . LEU A 1 97 ? 9.494 -3.551 -3.490 1.00 67.94 97 LEU A O 1
ATOM 783 N N . ASN A 1 98 ? 9.367 -5.476 -2.362 1.00 69.94 98 ASN A N 1
ATOM 784 C CA . ASN A 1 98 ? 9.415 -6.273 -3.583 1.00 69.94 98 ASN A CA 1
ATOM 785 C C . ASN A 1 98 ? 7.999 -6.430 -4.141 1.00 69.94 98 ASN A C 1
ATOM 787 O O . ASN A 1 98 ? 7.010 -6.424 -3.414 1.00 69.94 98 ASN A O 1
ATOM 791 N N . LYS A 1 99 ? 7.884 -6.626 -5.456 1.00 65.69 99 LYS A N 1
ATOM 792 C CA . LYS A 1 99 ? 6.583 -6.755 -6.137 1.00 65.69 99 LYS A CA 1
ATOM 793 C C . LYS A 1 99 ? 5.704 -7.891 -5.591 1.00 65.69 99 LYS A C 1
ATOM 795 O O . LYS A 1 99 ? 4.480 -7.809 -5.667 1.00 65.69 99 LYS A O 1
ATOM 800 N N . SER A 1 100 ? 6.331 -8.958 -5.100 1.00 70.12 100 SER A N 1
ATOM 801 C CA . SER A 1 100 ? 5.665 -10.124 -4.512 1.00 70.12 100 SER A CA 1
ATOM 802 C C . SER A 1 100 ? 5.296 -9.945 -3.043 1.00 70.12 100 SER A C 1
ATOM 804 O O . SER A 1 100 ? 4.621 -10.810 -2.486 1.00 70.12 100 SER A O 1
ATOM 806 N N . ASP A 1 101 ? 5.774 -8.878 -2.409 1.00 76.94 101 ASP A N 1
ATOM 807 C CA . ASP A 1 101 ? 5.496 -8.620 -1.008 1.00 76.94 101 ASP A CA 1
ATOM 808 C C . ASP A 1 101 ? 4.063 -8.104 -0.872 1.00 76.94 101 ASP A C 1
ATOM 810 O O . ASP A 1 101 ? 3.496 -7.464 -1.765 1.00 76.94 101 ASP A O 1
ATOM 814 N N . SER A 1 102 ? 3.459 -8.423 0.263 1.00 81.94 102 SER A N 1
ATOM 815 C CA . SER A 1 102 ? 2.131 -7.953 0.622 1.00 81.94 102 SER A CA 1
ATOM 816 C C . SER A 1 102 ? 2.242 -6.918 1.727 1.00 81.94 102 SER A C 1
ATOM 818 O O . SER A 1 102 ? 2.994 -7.077 2.692 1.00 81.94 102 SER A O 1
ATOM 820 N N . LEU A 1 103 ? 1.475 -5.846 1.586 1.00 86.00 103 LEU A N 1
ATOM 821 C CA . LEU A 1 103 ? 1.341 -4.819 2.601 1.00 86.00 103 LEU A CA 1
ATOM 822 C C . LEU A 1 103 ? 0.045 -5.077 3.364 1.00 86.00 103 LEU A C 1
ATOM 824 O O . LEU A 1 103 ? -1.037 -5.122 2.781 1.00 86.00 103 LEU A O 1
ATOM 828 N N . ILE A 1 104 ? 0.160 -5.267 4.672 1.00 87.31 104 ILE A N 1
ATOM 829 C CA . ILE A 1 104 ? -0.976 -5.444 5.568 1.00 87.31 104 ILE A CA 1
ATOM 830 C C . ILE A 1 104 ? -1.125 -4.183 6.397 1.00 87.31 104 ILE A C 1
ATOM 832 O O . ILE A 1 104 ? -0.233 -3.824 7.166 1.00 87.31 104 ILE A O 1
ATOM 836 N N . ILE A 1 105 ? -2.281 -3.546 6.261 1.00 86.69 105 ILE A N 1
ATOM 837 C CA . ILE A 1 105 ? -2.646 -2.351 7.008 1.00 86.69 105 ILE A CA 1
ATOM 838 C C . ILE A 1 105 ? -3.833 -2.709 7.889 1.00 86.69 105 ILE A C 1
ATOM 840 O O . ILE A 1 105 ? -4.885 -3.111 7.393 1.00 86.69 105 ILE A O 1
ATOM 844 N N . LYS A 1 106 ? -3.671 -2.569 9.202 1.00 87.31 106 LYS A N 1
ATOM 845 C CA . LYS A 1 106 ? -4.765 -2.747 10.157 1.00 87.31 106 LYS A CA 1
ATOM 846 C C . LYS A 1 106 ? -5.164 -1.402 10.722 1.00 87.31 106 LYS A C 1
ATOM 848 O O . LYS A 1 106 ? -4.301 -0.669 11.199 1.00 87.31 106 LYS A O 1
ATOM 853 N N . ILE A 1 107 ? -6.458 -1.111 10.681 1.00 85.00 107 ILE A N 1
ATOM 854 C CA . ILE A 1 107 ? -7.056 0.109 11.229 1.00 85.00 107 ILE A CA 1
ATOM 855 C C . ILE A 1 107 ? -8.241 -0.331 12.083 1.00 85.00 107 ILE A C 1
ATOM 857 O O . ILE A 1 107 ? -9.215 -0.883 11.561 1.00 85.00 107 ILE A O 1
ATOM 861 N N . ALA A 1 108 ? -8.147 -0.122 13.398 1.00 84.50 108 ALA A N 1
ATOM 862 C CA . ALA A 1 108 ? -9.061 -0.721 14.368 1.00 84.50 108 ALA A CA 1
ATOM 863 C C . ALA A 1 108 ? -9.222 -2.240 14.129 1.00 84.50 108 ALA A C 1
ATOM 865 O O . ALA A 1 108 ? -8.236 -2.974 14.118 1.00 84.50 108 ALA A O 1
ATOM 866 N N . GLU A 1 109 ? -10.449 -2.719 13.921 1.00 84.88 109 GLU A N 1
ATOM 867 C CA . GLU A 1 109 ? -10.753 -4.139 13.689 1.00 84.88 109 GLU A CA 1
ATOM 868 C C . GLU A 1 109 ? -10.666 -4.552 12.207 1.00 84.88 109 GLU A C 1
ATOM 870 O O . GLU A 1 109 ? -10.848 -5.723 11.875 1.00 84.88 109 GLU A O 1
ATOM 875 N N . ASN A 1 110 ? -10.373 -3.613 11.301 1.00 88.00 110 ASN A N 1
ATOM 876 C CA . ASN A 1 110 ? -10.320 -3.875 9.866 1.00 88.00 110 ASN A CA 1
ATOM 877 C C . ASN A 1 110 ? -8.917 -4.271 9.419 1.00 88.00 110 ASN A C 1
ATOM 879 O O . ASN A 1 110 ? -7.912 -3.732 9.887 1.00 88.00 110 ASN A O 1
ATOM 883 N N . ASN A 1 111 ? -8.872 -5.198 8.465 1.00 90.75 111 ASN A N 1
ATOM 884 C CA . ASN A 1 111 ? -7.645 -5.692 7.866 1.00 90.75 111 ASN A CA 1
ATOM 885 C C . ASN A 1 111 ? -7.670 -5.434 6.357 1.00 90.75 111 ASN A C 1
ATOM 887 O O . ASN A 1 111 ? -8.537 -5.947 5.647 1.00 90.75 111 ASN A O 1
ATOM 891 N N . PHE A 1 112 ? -6.708 -4.654 5.878 1.00 90.50 112 PHE A N 1
ATOM 892 C CA . PHE A 1 112 ? -6.508 -4.368 4.466 1.00 90.50 112 PHE A CA 1
ATOM 893 C C . PHE A 1 112 ? -5.263 -5.098 3.988 1.00 90.50 112 PHE A C 1
ATOM 895 O O . PHE A 1 112 ? -4.154 -4.828 4.449 1.00 90.50 112 PHE A O 1
ATOM 902 N N . ILE A 1 113 ? -5.454 -6.030 3.059 1.00 90.56 113 ILE A N 1
ATOM 903 C CA . ILE A 1 113 ? -4.368 -6.787 2.443 1.00 90.56 113 ILE A CA 1
ATOM 904 C C . ILE A 1 113 ? -4.160 -6.243 1.038 1.00 90.56 113 ILE A C 1
ATOM 906 O O . ILE A 1 113 ? -5.042 -6.362 0.183 1.00 90.56 113 ILE A O 1
ATOM 910 N N . LEU A 1 114 ? -2.990 -5.652 0.826 1.00 89.31 114 LEU A N 1
ATOM 911 C CA . LEU A 1 114 ? -2.564 -5.074 -0.434 1.00 89.31 114 LEU A CA 1
ATOM 912 C C . LEU A 1 114 ? -1.504 -5.961 -1.077 1.00 89.31 114 LEU A C 1
ATOM 914 O O . LEU A 1 114 ? -0.508 -6.310 -0.445 1.00 89.31 114 LEU A O 1
ATOM 918 N N . TYR A 1 115 ? -1.719 -6.327 -2.335 1.00 87.12 115 TYR A N 1
ATOM 919 C CA . TYR A 1 115 ? -0.804 -7.180 -3.091 1.00 87.12 115 TYR A CA 1
ATOM 920 C C . TYR A 1 115 ? -0.952 -6.951 -4.598 1.00 87.12 115 TYR A C 1
ATOM 922 O O . TYR A 1 115 ? -1.874 -6.270 -5.056 1.00 87.12 115 TYR A O 1
ATOM 930 N N . ASN A 1 116 ? -0.041 -7.538 -5.381 1.00 83.81 116 ASN A N 1
ATOM 931 C CA . ASN A 1 116 ? -0.008 -7.424 -6.843 1.00 83.81 116 ASN A CA 1
ATOM 932 C C . ASN A 1 116 ? -0.006 -5.965 -7.331 1.00 83.81 116 ASN A C 1
ATOM 934 O O . ASN A 1 116 ? -0.832 -5.559 -8.150 1.00 83.81 116 ASN A O 1
ATOM 938 N N . PHE A 1 117 ? 0.945 -5.175 -6.835 1.00 81.81 117 PHE A N 1
ATOM 939 C CA . PHE A 1 117 ? 1.149 -3.802 -7.287 1.00 81.81 117 PHE A CA 1
ATO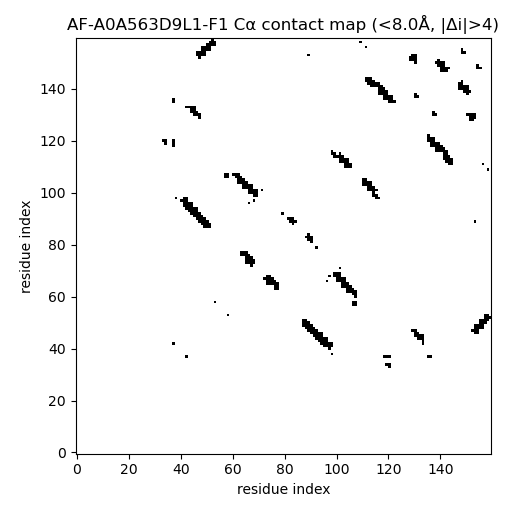M 940 C C . PHE A 1 117 ? 1.522 -3.777 -8.779 1.00 81.81 117 PHE A C 1
ATOM 942 O O . PHE A 1 117 ? 2.519 -4.363 -9.213 1.00 81.81 117 PHE A O 1
ATOM 949 N N . SER A 1 118 ? 0.698 -3.095 -9.574 1.00 81.06 118 SER A N 1
ATOM 950 C CA . SER A 1 118 ? 0.963 -2.785 -10.977 1.00 81.06 118 SER A CA 1
ATOM 951 C C . SER A 1 118 ? 1.585 -1.404 -11.075 1.00 81.06 118 SER A C 1
ATOM 953 O O . SER A 1 118 ? 1.095 -0.452 -10.466 1.00 81.06 118 SER A O 1
ATOM 955 N N . MET A 1 119 ? 2.639 -1.289 -11.875 1.00 78.19 119 MET A N 1
ATOM 956 C CA . MET A 1 119 ? 3.410 -0.060 -12.000 1.00 78.19 119 MET A CA 1
ATOM 957 C C . MET A 1 119 ? 3.767 0.230 -13.446 1.00 78.19 119 MET A C 1
ATOM 959 O O . MET A 1 119 ? 3.937 -0.686 -14.257 1.00 78.19 119 MET A O 1
ATOM 963 N N . SER A 1 120 ? 3.981 1.508 -13.728 1.00 75.31 120 SER A N 1
ATOM 964 C CA . SER A 1 120 ? 4.496 1.981 -15.005 1.00 75.31 120 SER A CA 1
ATOM 965 C C . SER A 1 120 ? 5.523 3.095 -14.816 1.00 75.31 120 SER A C 1
ATOM 967 O O . SER A 1 120 ? 5.617 3.689 -13.738 1.00 75.31 120 SER A O 1
ATOM 969 N N . PRO A 1 121 ? 6.314 3.397 -15.858 1.00 73.88 121 PRO A N 1
ATOM 970 C CA . PRO A 1 121 ? 7.222 4.531 -15.833 1.00 73.88 121 PRO A CA 1
ATOM 971 C C . PRO A 1 121 ? 6.481 5.855 -15.635 1.00 73.88 121 PRO A C 1
ATOM 973 O O . PRO A 1 121 ? 5.428 6.107 -16.227 1.00 73.88 121 PRO A O 1
ATOM 976 N N . LYS A 1 122 ? 7.077 6.746 -14.850 1.00 70.69 122 LYS A N 1
ATOM 977 C CA . LYS A 1 122 ? 6.637 8.124 -14.681 1.00 70.69 122 LYS A CA 1
ATOM 978 C C . LYS A 1 122 ? 7.008 8.917 -15.929 1.00 70.69 122 LYS A C 1
ATOM 980 O O . LYS A 1 122 ? 8.180 9.165 -16.203 1.00 70.69 122 LYS A O 1
ATOM 985 N N . LEU A 1 123 ? 6.001 9.348 -16.681 1.00 61.88 123 LEU A N 1
ATOM 986 C CA . LEU A 1 123 ? 6.200 10.312 -17.757 1.00 61.88 123 LEU A CA 1
ATOM 987 C C . LEU A 1 123 ? 6.521 11.669 -17.118 1.00 61.88 123 LEU A C 1
ATOM 989 O O . LEU A 1 123 ? 5.752 12.179 -16.309 1.00 61.88 123 LEU A O 1
ATOM 993 N N . VAL A 1 124 ? 7.675 12.240 -17.455 1.00 54.97 124 VAL A N 1
ATOM 994 C CA . VAL A 1 124 ? 8.279 13.416 -16.796 1.00 54.97 124 VAL A CA 1
ATOM 995 C C . VAL A 1 124 ? 7.485 14.730 -17.000 1.00 54.97 124 VAL A C 1
ATOM 997 O O . VAL A 1 124 ? 7.983 15.800 -16.677 1.00 54.97 124 VAL A O 1
ATOM 1000 N N . SER A 1 125 ? 6.264 14.713 -17.547 1.00 44.69 125 SER A N 1
ATOM 1001 C CA . SER A 1 125 ? 5.678 15.902 -18.190 1.00 44.69 125 SER A CA 1
ATOM 1002 C C . SER A 1 125 ? 4.399 16.489 -17.591 1.00 44.69 125 SER A C 1
ATOM 1004 O O . SER A 1 125 ? 3.894 17.452 -18.155 1.00 44.69 125 SER A O 1
ATOM 1006 N N . THR A 1 126 ? 3.865 16.007 -16.471 1.00 41.31 126 THR A N 1
ATOM 1007 C CA . THR A 1 126 ? 2.743 16.706 -15.818 1.00 41.31 126 THR A CA 1
ATOM 1008 C C . THR A 1 126 ? 2.927 16.714 -14.315 1.00 41.31 126 THR A C 1
ATOM 1010 O O . THR A 1 126 ? 2.865 15.677 -13.656 1.00 41.31 126 THR A O 1
ATOM 1013 N N . GLY A 1 127 ? 3.187 17.910 -13.786 1.00 45.56 127 GLY A N 1
ATOM 1014 C CA . GLY A 1 127 ? 3.047 18.181 -12.368 1.00 45.56 127 GLY A CA 1
ATOM 1015 C C . GLY A 1 127 ? 1.648 17.789 -11.896 1.00 45.56 127 GLY A C 1
ATOM 1016 O O . GLY A 1 127 ? 0.675 17.930 -12.631 1.00 45.56 127 GLY A O 1
ATOM 1017 N N . ILE A 1 128 ? 1.600 17.339 -10.645 1.00 46.88 128 ILE A N 1
ATOM 1018 C CA . ILE A 1 128 ? 0.429 16.865 -9.903 1.00 46.88 128 ILE A CA 1
ATOM 1019 C C . ILE A 1 128 ? 0.011 15.425 -10.253 1.00 46.88 128 ILE A C 1
ATOM 1021 O O . ILE A 1 128 ? -0.801 15.164 -11.132 1.00 46.88 128 ILE A O 1
ATOM 1025 N N . SER A 1 129 ? 0.538 14.492 -9.463 1.00 38.88 129 SER A N 1
ATOM 1026 C CA . SER A 1 129 ? -0.248 13.383 -8.919 1.00 38.88 129 SER A CA 1
ATOM 1027 C C . SER A 1 129 ? 0.376 13.031 -7.569 1.00 38.88 129 SER A C 1
ATOM 1029 O O . SER A 1 129 ? 1.550 12.643 -7.530 1.00 38.88 129 SER A O 1
ATOM 1031 N N . GLY A 1 130 ? -0.358 13.246 -6.471 1.00 40.47 130 GLY A N 1
ATOM 1032 C CA . GLY A 1 130 ? -0.016 12.658 -5.171 1.00 40.47 130 GLY A CA 1
ATOM 1033 C C . GLY A 1 130 ? 0.149 11.163 -5.400 1.00 40.47 130 GLY A C 1
ATOM 1034 O O . GLY A 1 130 ? -0.740 10.552 -5.979 1.00 40.47 130 GLY A O 1
ATOM 1035 N N . GLY A 1 131 ? 1.357 10.646 -5.178 1.00 41.59 131 GLY A N 1
ATOM 1036 C CA . GLY A 1 131 ? 1.778 9.395 -5.808 1.00 41.59 131 GLY A CA 1
ATOM 1037 C C . GLY A 1 131 ? 3.238 9.329 -6.238 1.00 41.59 131 GLY A C 1
ATOM 1038 O O . GLY A 1 131 ? 3.541 8.944 -7.362 1.00 41.59 131 GLY A O 1
ATOM 1039 N N . PHE A 1 132 ? 4.149 9.694 -5.346 1.00 51.06 132 PHE A N 1
ATOM 1040 C CA . PHE A 1 132 ? 5.519 9.163 -5.289 1.00 51.06 132 PHE A CA 1
ATOM 1041 C C . PHE A 1 132 ? 6.657 9.660 -6.171 1.00 51.06 132 PHE A C 1
ATOM 1043 O O . PHE A 1 132 ? 6.551 9.985 -7.360 1.00 51.06 132 PHE A O 1
ATOM 1050 N N . ARG A 1 133 ? 7.803 9.755 -5.477 1.00 48.75 133 ARG A N 1
ATOM 1051 C CA . ARG A 1 133 ? 9.117 10.218 -5.919 1.00 48.75 133 ARG A CA 1
ATOM 1052 C C . ARG A 1 133 ? 10.124 9.076 -5.819 1.00 48.75 133 ARG A C 1
ATOM 1054 O O . ARG A 1 133 ? 11.071 9.165 -5.050 1.00 48.75 133 ARG A O 1
ATOM 1061 N N . THR A 1 134 ? 9.966 8.015 -6.601 1.00 51.31 134 THR A N 1
ATOM 1062 C CA . THR A 1 134 ? 10.988 6.961 -6.648 1.00 51.31 134 THR A CA 1
ATOM 1063 C C . THR A 1 134 ? 11.354 6.625 -8.086 1.00 51.31 134 THR A C 1
ATOM 1065 O O . THR A 1 134 ? 10.483 6.439 -8.929 1.00 51.31 134 THR A O 1
ATOM 1068 N N . ASN A 1 135 ? 12.659 6.705 -8.375 1.00 56.50 135 ASN A N 1
ATOM 1069 C CA . ASN A 1 135 ? 13.410 6.262 -9.564 1.00 56.50 135 ASN A CA 1
ATOM 1070 C C . ASN A 1 135 ? 12.661 6.134 -10.912 1.00 56.50 135 ASN A C 1
ATOM 1072 O O . ASN A 1 135 ? 12.931 5.223 -11.685 1.00 56.50 135 ASN A O 1
ATOM 1076 N N . GLY A 1 136 ? 11.739 7.047 -11.226 1.00 62.94 136 GLY A N 1
ATOM 1077 C CA . GLY A 1 136 ? 11.013 7.055 -12.495 1.00 62.94 136 GLY A CA 1
ATOM 1078 C C . GLY A 1 136 ? 9.842 6.072 -12.618 1.00 62.94 136 GLY A C 1
ATOM 1079 O O . GLY A 1 136 ? 9.422 5.840 -13.746 1.00 62.94 136 GLY A O 1
ATOM 1080 N N . CYS A 1 137 ? 9.270 5.539 -11.530 1.00 72.12 137 CYS A N 1
ATOM 1081 C CA . CYS A 1 137 ? 8.103 4.636 -11.566 1.00 72.12 137 CYS A CA 1
ATOM 1082 C C . CYS A 1 137 ? 6.909 5.194 -10.771 1.00 72.12 137 CYS A C 1
ATOM 1084 O O . CYS A 1 137 ? 7.083 5.982 -9.844 1.00 72.12 137 CYS A O 1
ATOM 1086 N N . LYS A 1 138 ? 5.685 4.797 -11.142 1.00 75.62 138 LYS A N 1
ATOM 1087 C CA . LYS A 1 138 ? 4.436 5.099 -10.422 1.00 75.62 138 LYS A CA 1
ATOM 1088 C C . LYS A 1 138 ? 3.592 3.838 -10.230 1.00 75.62 138 LYS A C 1
ATOM 1090 O O . LYS A 1 138 ? 3.658 2.925 -11.052 1.00 75.62 138 LYS A O 1
ATOM 1095 N N . ILE A 1 139 ? 2.771 3.813 -9.181 1.00 78.50 139 ILE A N 1
ATOM 1096 C CA . ILE A 1 139 ? 1.744 2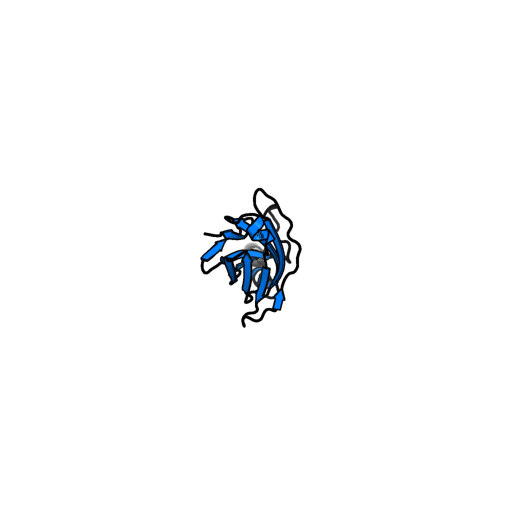.782 -8.978 1.00 78.50 139 ILE A CA 1
ATOM 1097 C C . ILE A 1 139 ? 0.545 3.138 -9.862 1.00 78.50 139 ILE A C 1
ATOM 1099 O O . ILE A 1 139 ? 0.051 4.258 -9.805 1.00 78.50 139 ILE A O 1
ATOM 1103 N N . ASP A 1 140 ? 0.074 2.199 -10.682 1.00 79.81 140 ASP A N 1
ATOM 1104 C CA . ASP A 1 140 ? -1.147 2.370 -11.482 1.00 79.81 140 ASP A CA 1
ATOM 1105 C C . ASP A 1 140 ? -2.358 1.735 -10.801 1.00 79.81 140 ASP A C 1
ATOM 1107 O O . ASP A 1 140 ? -3.468 2.270 -10.842 1.00 79.81 140 ASP A O 1
ATOM 1111 N N . SER A 1 141 ? -2.158 0.564 -10.198 1.00 83.56 141 SER A N 1
ATOM 1112 C CA . SER A 1 141 ? -3.214 -0.180 -9.526 1.00 83.56 141 SER A CA 1
ATOM 1113 C C . SER A 1 141 ? -2.655 -1.199 -8.543 1.00 83.56 141 SER A C 1
ATOM 1115 O O . SER A 1 141 ? -1.510 -1.630 -8.649 1.00 83.56 141 SER A O 1
ATOM 1117 N N . VAL A 1 142 ? -3.494 -1.627 -7.611 1.00 87.12 142 VAL A N 1
ATOM 1118 C CA . VAL A 1 142 ? -3.184 -2.642 -6.598 1.00 87.12 142 VAL A CA 1
ATOM 1119 C C . VAL A 1 142 ? -4.445 -3.446 -6.305 1.00 87.12 142 VAL A C 1
ATOM 1121 O O . VAL A 1 142 ? -5.558 -2.960 -6.525 1.00 87.12 142 VAL A O 1
ATOM 1124 N N . ILE A 1 143 ? -4.294 -4.671 -5.810 1.00 88.38 143 ILE A N 1
ATOM 1125 C CA . ILE A 1 143 ? -5.418 -5.411 -5.244 1.00 88.38 143 ILE A CA 1
ATOM 1126 C C . ILE A 1 143 ? -5.519 -5.088 -3.756 1.00 88.38 143 ILE A C 1
ATOM 1128 O O . ILE A 1 143 ? -4.565 -5.323 -3.025 1.00 88.38 143 ILE A O 1
ATOM 1132 N N . ILE A 1 144 ? -6.680 -4.601 -3.313 1.00 89.75 144 ILE A N 1
ATOM 1133 C CA . ILE A 1 144 ? -7.016 -4.398 -1.896 1.00 89.75 144 ILE A CA 1
ATOM 1134 C C . ILE A 1 144 ? -8.179 -5.322 -1.557 1.00 89.75 144 ILE A C 1
ATOM 1136 O O . ILE A 1 144 ? -9.237 -5.229 -2.181 1.00 89.75 144 ILE A O 1
ATOM 1140 N N . ASN A 1 145 ? -7.991 -6.236 -0.601 1.00 88.25 145 ASN A N 1
ATOM 1141 C CA . ASN A 1 145 ? -9.023 -7.197 -0.181 1.00 88.25 145 ASN A CA 1
ATOM 1142 C C . ASN A 1 145 ? -9.696 -7.907 -1.377 1.00 88.25 145 ASN A C 1
ATOM 1144 O O . ASN A 1 145 ? -10.918 -8.010 -1.468 1.00 88.25 145 ASN A O 1
ATOM 1148 N N . SER A 1 146 ? -8.879 -8.396 -2.315 1.00 88.19 146 SER A N 1
ATOM 1149 C CA . SER A 1 146 ? -9.297 -9.089 -3.550 1.00 88.19 146 SER A CA 1
ATOM 1150 C C . SER A 1 146 ? -9.979 -8.226 -4.625 1.00 88.19 146 SER A C 1
ATOM 1152 O O . SER A 1 146 ? -10.419 -8.766 -5.639 1.00 88.19 146 SER A O 1
ATOM 1154 N N . LYS A 1 147 ? -10.047 -6.896 -4.467 1.00 90.50 147 LYS A N 1
ATOM 1155 C CA . LYS A 1 147 ? -10.586 -5.974 -5.482 1.00 90.50 147 LYS A CA 1
ATOM 1156 C C . LYS A 1 147 ? -9.479 -5.124 -6.099 1.00 90.50 147 LYS A C 1
ATOM 1158 O O . LYS A 1 147 ? -8.682 -4.521 -5.385 1.00 90.50 147 LYS A O 1
ATOM 1163 N N . TRP A 1 148 ? -9.458 -5.035 -7.428 1.00 89.12 148 TRP A N 1
ATOM 1164 C CA . TRP A 1 148 ? -8.561 -4.120 -8.133 1.00 89.12 148 TRP A CA 1
ATOM 1165 C C . TRP A 1 148 ? -8.970 -2.669 -7.886 1.00 89.12 148 TRP A C 1
ATOM 1167 O O . TRP A 1 148 ? -10.090 -2.271 -8.207 1.00 89.12 148 TRP A O 1
ATOM 1177 N N . GLN A 1 149 ? -8.035 -1.874 -7.378 1.00 87.62 149 GLN A N 1
ATOM 1178 C CA . GLN A 1 149 ? -8.180 -0.434 -7.221 1.00 87.62 149 GLN A CA 1
ATOM 1179 C C . GLN A 1 149 ? -7.131 0.295 -8.058 1.00 87.62 149 GLN A C 1
ATOM 1181 O O . GLN A 1 149 ? -5.958 -0.078 -8.067 1.00 87.62 149 GLN A O 1
ATOM 1186 N N . LYS A 1 150 ? -7.561 1.338 -8.775 1.00 86.31 150 LYS A N 1
ATOM 1187 C CA . LYS A 1 150 ? -6.664 2.223 -9.527 1.00 86.31 150 LYS A CA 1
ATOM 1188 C C . LYS A 1 150 ? -6.127 3.312 -8.612 1.00 86.31 150 LYS A C 1
ATOM 1190 O O . LYS A 1 150 ? -6.889 3.911 -7.860 1.00 86.31 150 LYS A O 1
ATOM 1195 N N . TYR A 1 151 ? -4.844 3.595 -8.748 1.00 79.06 151 TYR A N 1
ATOM 1196 C CA . TYR A 1 151 ? -4.180 4.688 -8.065 1.00 79.06 151 TYR A CA 1
ATOM 1197 C C . TYR A 1 151 ? -4.441 5.995 -8.834 1.00 79.06 151 TYR A C 1
ATOM 1199 O O . TYR A 1 151 ? -4.122 6.098 -10.020 1.00 79.06 151 TYR A O 1
ATOM 1207 N N . LYS A 1 152 ? -5.077 6.973 -8.181 1.00 78.31 152 LYS A N 1
ATOM 1208 C CA . LYS A 1 152 ? -5.214 8.350 -8.690 1.00 78.31 152 LYS A CA 1
ATOM 1209 C C . LYS A 1 152 ? -4.374 9.290 -7.830 1.00 78.31 152 LYS A C 1
ATOM 1211 O O . LYS A 1 152 ? -3.214 9.508 -8.151 1.00 78.31 152 LYS A O 1
ATOM 1216 N N . ASP A 1 153 ? -4.964 9.750 -6.730 1.00 70.25 153 ASP A N 1
ATOM 1217 C CA . ASP A 1 153 ? -4.356 10.652 -5.741 1.00 70.25 153 ASP A CA 1
ATOM 1218 C C . ASP A 1 153 ? -4.020 9.919 -4.425 1.00 70.25 153 ASP A C 1
ATOM 1220 O O . ASP A 1 153 ? -3.457 10.491 -3.498 1.00 70.25 153 ASP A O 1
ATOM 1224 N N . GLY A 1 154 ? -4.388 8.637 -4.345 1.00 75.69 154 GLY A N 1
ATOM 1225 C CA . GLY A 1 154 ? -4.179 7.747 -3.212 1.00 75.69 154 GLY A CA 1
ATOM 1226 C C . GLY A 1 154 ? -4.915 6.418 -3.396 1.00 75.69 154 GLY A C 1
ATOM 1227 O O . GLY A 1 154 ? -5.689 6.243 -4.344 1.00 75.69 154 GLY A O 1
ATOM 1228 N N . LEU A 1 155 ? -4.662 5.473 -2.492 1.00 84.31 155 LEU A N 1
ATOM 1229 C CA . LEU A 1 155 ? -5.381 4.201 -2.383 1.00 84.31 155 LEU A CA 1
ATOM 1230 C C . LEU A 1 155 ? -6.469 4.307 -1.322 1.00 84.31 155 LEU A C 1
ATOM 1232 O O . LEU A 1 155 ? -6.185 4.710 -0.197 1.00 84.31 155 LEU A O 1
ATOM 1236 N N . VAL A 1 156 ? -7.702 3.932 -1.658 1.00 86.81 156 VAL A N 1
ATOM 1237 C CA . VAL A 1 156 ? -8.832 4.097 -0.739 1.00 86.81 156 VAL A CA 1
ATOM 1238 C C . VAL A 1 156 ? -8.948 2.879 0.177 1.00 86.81 156 VAL A C 1
ATOM 1240 O O . VAL A 1 156 ? -9.188 1.758 -0.279 1.00 86.81 156 VAL A O 1
ATOM 1243 N N . LEU A 1 157 ? -8.802 3.119 1.480 1.00 88.38 157 LEU A N 1
ATOM 1244 C CA . LEU A 1 157 ? -9.057 2.153 2.546 1.00 88.38 157 LEU A CA 1
ATOM 1245 C C . LEU A 1 157 ? -10.415 2.482 3.172 1.00 88.38 157 LEU A C 1
ATOM 1247 O O . LEU A 1 157 ? -10.515 3.308 4.081 1.00 88.38 157 LEU A O 1
ATOM 1251 N N . ASP A 1 158 ? -11.463 1.873 2.624 1.00 88.19 158 ASP A N 1
ATOM 1252 C CA . ASP A 1 158 ? -12.847 2.059 3.067 1.00 88.19 158 ASP A CA 1
ATOM 1253 C C . ASP A 1 158 ? -13.224 1.002 4.114 1.00 88.19 158 ASP A C 1
ATOM 1255 O O . ASP A 1 158 ? -12.883 -0.174 3.977 1.00 88.19 158 ASP A O 1
ATOM 1259 N N . LYS A 1 159 ? -13.920 1.422 5.170 1.00 86.94 159 LYS A N 1
ATOM 1260 C CA . LYS A 1 159 ? -14.446 0.545 6.221 1.00 86.94 159 LYS A CA 1
ATOM 1261 C C . LYS A 1 159 ? -15.565 -0.391 5.728 1.00 86.94 159 LYS A C 1
ATOM 1263 O O . LYS A 1 159 ? -15.864 -1.360 6.425 1.00 86.94 159 LYS A O 1
ATOM 1268 N N . HIS A 1 160 ? -16.212 -0.086 4.599 1.00 83.19 160 HIS A N 1
ATOM 1269 C CA . HIS A 1 160 ? -17.435 -0.751 4.122 1.00 83.19 160 HIS A CA 1
ATOM 1270 C C . HIS A 1 160 ? -17.230 -1.801 3.016 1.00 83.19 160 HIS A C 1
ATOM 1272 O O . HIS A 1 160 ? -16.379 -1.620 2.114 1.00 83.19 160 HIS A O 1
#

Organism: NCBI:txid2509004

Nearest PDB structures (foldseek):
  2j71-assembly1_A  TM=3.706E-01  e=9.091E-02  Thermotoga maritima
  2j22-assembly1_A  TM=4.607E-01  e=2.436E+00  Streptococcus pneumoniae TIGR4
  4ruw-assembly1_A  TM=5.490E-01  e=8.591E+00  Beutenbergia cavernae DSM 12333
  3lek-assembly1_A  TM=4.309E-01  e=4.967E+00  Streptococcus mitis

Foldseek 3Di:
DVVVVVVVVVVVVVVVVVVVVVVVVVPPDPPVPQVVVVQPFFDFWKAKEWEAPDDPVQQVVDKWKFKAALVRDTPDTDPDDADADPVTGIGIHGDGHHLSIWMWIDGRPDIKIKHRFDKDFADPPDPDALFGDTDRMGTQWIQIPNDIDGRGNHHYDYPD

Solvent-accessible surface area (backbone atoms only — not comparable to full-atom values): 9444 Å² total; per-residue (Å²): 120,72,67,62,56,54,52,54,54,52,51,52,54,53,52,52,51,52,54,55,53,50,60,66,56,70,74,65,77,86,70,68,65,50,68,54,65,71,70,72,58,72,36,58,35,50,44,40,32,36,57,39,88,72,55,70,72,41,45,73,74,44,62,46,44,37,34,22,42,79,85,68,48,79,78,45,68,67,84,76,82,86,64,85,43,96,92,59,37,50,42,79,40,83,42,78,41,49,67,68,29,31,42,38,42,31,46,57,96,45,78,42,45,34,36,65,65,38,70,43,55,52,73,95,80,66,88,85,59,56,59,58,89,30,99,56,35,32,68,47,28,32,27,48,73,89,38,83,42,68,47,61,67,35,44,79,51,61,74,122

Mean predicted aligned error: 14.3 Å

Secondary structure (DSSP, 8-state):
-HHHHHHHHHHHHHHHHHHHHHHHHTTS-----HHHHTTSS-EEE--EEEEES--HHHHHTTEEEEEE-TTS-EEEEE-PPPP--SSSEEEE--EEE-TT-EEEEEETTEEEEEEEEEEEE--TT----SS--BTTEEEEEEEET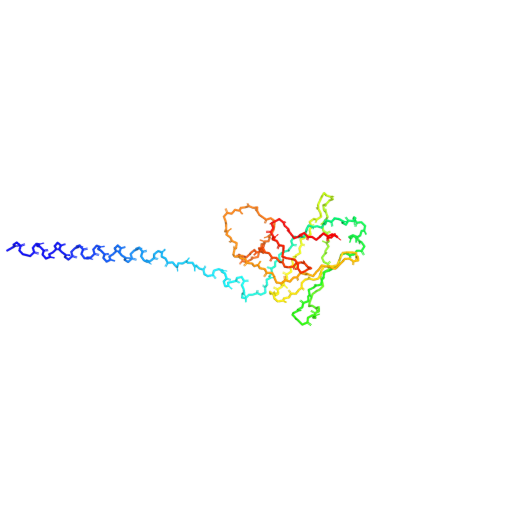TEEEE-SSSEEEE--